Protein AF-A0A6M3WVS5-F1 (afdb_monomer_lite)

Secondary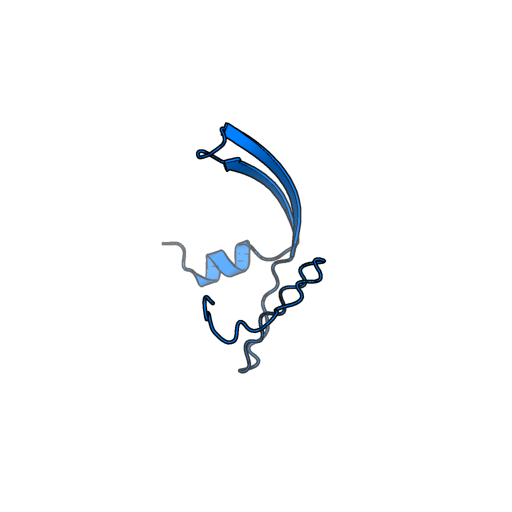 structure (DSSP, 8-state):
---HHHHHHHT-EEEEEEEEEEETTTTEEEEEEEEEEE------S--------SS-------------

Structure (mmCIF, N/CA/C/O backbone):
data_AF-A0A6M3WVS5-F1
#
_entry.id   AF-A0A6M3WVS5-F1
#
loop_
_atom_site.group_PDB
_atom_site.id
_atom_site.type_symbol
_atom_site.label_atom_id
_atom_site.label_alt_id
_atom_site.label_comp_id
_atom_site.label_asym_id
_atom_site.label_entity_id
_atom_site.label_seq_id
_atom_site.pdbx_PDB_ins_code
_atom_site.Cartn_x
_atom_site.Cartn_y
_atom_site.Cartn_z
_atom_site.occupancy
_atom_site.B_iso_or_equiv
_atom_site.auth_seq_id
_atom_site.auth_comp_id
_atom_site.auth_asym_id
_atom_site.auth_atom_id
_atom_site.pdbx_PDB_model_num
ATOM 1 N N . MET A 1 1 ? -1.168 12.684 -21.564 1.00 69.31 1 MET A N 1
ATOM 2 C CA . MET A 1 1 ? -1.939 11.521 -21.079 1.00 69.31 1 MET A CA 1
ATOM 3 C C . MET A 1 1 ? -0.930 10.575 -20.457 1.00 69.31 1 MET A C 1
ATOM 5 O O . MET A 1 1 ? -0.011 10.191 -21.164 1.00 69.31 1 MET A O 1
ATOM 9 N N . PHE A 1 2 ? -0.985 10.325 -19.148 1.00 74.25 2 PHE A N 1
ATOM 10 C CA . PHE A 1 2 ? -0.032 9.403 -18.516 1.00 74.25 2 PHE A CA 1
ATOM 11 C C . PHE A 1 2 ? -0.331 7.982 -18.990 1.00 74.25 2 PHE A C 1
ATOM 13 O O . PHE A 1 2 ? -1.474 7.539 -18.870 1.00 74.25 2 PHE A O 1
ATOM 20 N N . SER A 1 3 ? 0.661 7.298 -19.562 1.00 89.56 3 SER A N 1
ATOM 21 C CA . SER A 1 3 ? 0.501 5.893 -19.924 1.00 89.56 3 SER A CA 1
ATOM 22 C C . SER A 1 3 ? 0.539 5.024 -18.664 1.00 89.56 3 SER A C 1
ATOM 24 O O . SER A 1 3 ? 1.087 5.412 -17.627 1.00 89.56 3 SER A O 1
ATOM 26 N N . LEU A 1 4 ? -0.069 3.841 -18.742 1.00 86.25 4 LEU A N 1
ATOM 27 C CA . LEU A 1 4 ? -0.044 2.885 -17.638 1.00 86.25 4 LEU A CA 1
ATOM 28 C C . LEU A 1 4 ? 1.390 2.428 -17.333 1.00 86.25 4 LEU A C 1
ATOM 30 O O . LEU A 1 4 ? 1.734 2.252 -16.167 1.00 86.25 4 LEU A O 1
ATOM 34 N N . ASP A 1 5 ? 2.230 2.290 -18.358 1.00 87.62 5 ASP A N 1
ATOM 35 C CA . ASP A 1 5 ? 3.623 1.875 -18.202 1.00 87.62 5 ASP A CA 1
ATOM 36 C C . ASP A 1 5 ? 4.448 2.930 -17.451 1.00 87.62 5 ASP A C 1
ATOM 38 O O . ASP A 1 5 ? 5.157 2.580 -16.507 1.00 87.62 5 ASP A O 1
ATOM 42 N N . ASP A 1 6 ? 4.265 4.220 -17.764 1.00 88.81 6 ASP A N 1
ATOM 43 C CA . ASP A 1 6 ? 4.929 5.318 -17.041 1.00 88.81 6 ASP A CA 1
ATOM 44 C C . ASP A 1 6 ? 4.502 5.366 -15.568 1.00 88.81 6 ASP A C 1
ATOM 46 O O . ASP A 1 6 ? 5.293 5.675 -14.674 1.00 88.81 6 ASP A O 1
ATOM 50 N N . PHE A 1 7 ? 3.227 5.077 -15.290 1.00 89.69 7 PHE A N 1
ATOM 51 C CA . PHE A 1 7 ? 2.722 4.995 -13.923 1.00 89.69 7 PHE A CA 1
ATOM 52 C C . PHE A 1 7 ? 3.350 3.816 -13.172 1.00 89.69 7 PHE A C 1
ATOM 54 O O . PHE A 1 7 ? 3.837 3.987 -12.055 1.00 89.69 7 PHE A O 1
ATOM 61 N N . LEU A 1 8 ? 3.380 2.634 -13.795 1.00 89.00 8 LEU A N 1
ATOM 62 C CA . LEU A 1 8 ? 3.963 1.424 -13.217 1.00 89.00 8 LEU A CA 1
ATOM 63 C C . LEU A 1 8 ? 5.471 1.552 -12.985 1.00 89.00 8 LEU A C 1
ATOM 65 O O . LEU A 1 8 ? 5.991 0.948 -12.049 1.00 89.00 8 LEU A O 1
ATOM 69 N N . GLU A 1 9 ? 6.177 2.326 -13.806 1.00 88.62 9 GLU A N 1
ATOM 70 C CA . GLU A 1 9 ? 7.581 2.661 -13.583 1.00 88.62 9 GLU A CA 1
ATOM 71 C C . GLU A 1 9 ? 7.757 3.567 -12.363 1.00 88.62 9 GLU A C 1
ATOM 73 O O . GLU A 1 9 ? 8.553 3.264 -11.476 1.00 88.62 9 GLU A O 1
ATOM 78 N N . LYS A 1 10 ? 6.940 4.617 -12.247 1.00 89.81 10 LYS A N 1
ATOM 79 C CA . LYS A 1 10 ? 7.021 5.580 -11.139 1.00 89.81 10 LYS A CA 1
ATOM 80 C C . LYS A 1 10 ? 6.676 5.006 -9.769 1.00 89.81 10 LYS A C 1
ATOM 82 O O . LYS A 1 10 ? 7.185 5.502 -8.769 1.00 89.81 10 LYS A O 1
ATOM 87 N N . ILE A 1 11 ? 5.803 4.003 -9.693 1.00 93.25 11 ILE A N 1
ATOM 88 C CA . ILE A 1 11 ? 5.423 3.395 -8.407 1.00 93.25 11 ILE A CA 1
ATOM 89 C C . ILE A 1 11 ? 6.431 2.351 -7.904 1.00 93.25 11 ILE A C 1
ATOM 91 O O . ILE A 1 11 ? 6.240 1.813 -6.813 1.00 93.25 11 ILE A O 1
ATOM 95 N N . GLN A 1 12 ? 7.483 2.030 -8.663 1.00 92.94 12 GLN A N 1
ATOM 96 C CA . GLN A 1 12 ? 8.500 1.072 -8.222 1.00 92.94 12 GLN A CA 1
ATOM 97 C C . GLN A 1 12 ? 9.278 1.586 -7.010 1.00 92.94 12 GLN A C 1
ATOM 99 O O . GLN A 1 12 ? 9.486 2.783 -6.830 1.00 92.94 12 GLN A O 1
ATOM 104 N N . GLY A 1 13 ? 9.721 0.654 -6.171 1.00 92.62 13 GLY A N 1
ATOM 105 C CA . GLY A 1 13 ? 10.501 0.934 -4.972 1.00 92.62 13 GLY A CA 1
ATOM 106 C C . GLY A 1 13 ? 9.790 0.554 -3.675 1.00 92.62 13 GLY A C 1
ATOM 107 O O . GLY A 1 13 ? 8.880 -0.279 -3.639 1.00 92.62 13 GLY A O 1
ATOM 108 N N . ILE A 1 14 ? 10.267 1.141 -2.576 1.00 94.88 14 ILE A N 1
ATOM 109 C CA . ILE A 1 14 ? 9.825 0.831 -1.214 1.00 94.88 14 ILE A CA 1
ATOM 110 C C . ILE A 1 14 ? 8.857 1.908 -0.732 1.00 94.88 14 ILE A C 1
ATOM 112 O O . ILE A 1 14 ? 9.214 3.078 -0.634 1.00 94.88 14 ILE A O 1
ATOM 116 N N . TRP A 1 15 ? 7.665 1.484 -0.325 1.00 95.19 15 TRP A N 1
ATOM 117 C CA . TRP A 1 15 ? 6.614 2.346 0.198 1.00 95.19 15 TRP A CA 1
ATOM 118 C C . TRP A 1 15 ? 6.284 1.986 1.640 1.00 95.19 15 TRP A C 1
ATOM 120 O O . TRP A 1 15 ? 6.090 0.818 1.986 1.00 95.19 15 TRP A O 1
ATOM 130 N N . TYR A 1 16 ? 6.155 3.003 2.485 1.00 93.25 16 TYR A N 1
ATOM 131 C CA . TYR A 1 16 ? 5.651 2.850 3.844 1.00 93.25 16 TYR A CA 1
ATOM 132 C C . TYR A 1 16 ? 4.200 3.310 3.868 1.00 93.25 16 TYR A C 1
ATOM 134 O O . TYR A 1 16 ? 3.902 4.491 3.733 1.00 93.25 16 TYR A O 1
ATOM 142 N N . SER A 1 17 ? 3.285 2.355 3.998 1.00 92.88 17 SER A N 1
ATOM 143 C CA . SER A 1 17 ? 1.850 2.604 3.973 1.00 92.88 17 SER A CA 1
ATOM 144 C C . SER A 1 17 ? 1.286 2.616 5.389 1.00 92.88 17 SER A C 1
ATOM 146 O O . SER A 1 17 ? 1.552 1.711 6.188 1.00 92.88 17 SER A O 1
ATOM 148 N N . HIS A 1 18 ? 0.479 3.634 5.680 1.00 95.31 18 HIS A N 1
ATOM 149 C CA . HIS A 1 18 ? -0.412 3.673 6.830 1.00 95.31 18 HIS A CA 1
ATOM 150 C C . HIS A 1 18 ? -1.849 3.563 6.320 1.00 95.31 18 HIS A C 1
ATOM 152 O O . HIS A 1 18 ? -2.318 4.443 5.605 1.00 95.31 18 HIS A O 1
ATOM 158 N N . GLN A 1 19 ? -2.524 2.461 6.633 1.00 95.00 19 GLN A N 1
ATOM 159 C CA . GLN A 1 19 ? -3.877 2.181 6.158 1.00 95.00 19 GLN A CA 1
ATOM 160 C C . GLN A 1 19 ? -4.839 2.189 7.332 1.00 95.00 19 GLN A C 1
ATOM 162 O O . GLN A 1 19 ? -4.629 1.471 8.310 1.00 95.00 19 GLN A O 1
ATOM 167 N N . THR A 1 20 ? -5.918 2.946 7.199 1.00 96.06 20 THR A N 1
ATOM 168 C CA . THR A 1 20 ? -7.012 2.981 8.167 1.00 96.06 20 THR A CA 1
ATOM 169 C C . THR A 1 20 ? -8.245 2.372 7.523 1.00 96.06 20 THR A C 1
ATOM 171 O O . THR A 1 20 ? -8.715 2.849 6.494 1.00 96.06 20 THR A O 1
ATOM 174 N N . ILE A 1 21 ? -8.758 1.297 8.116 1.00 95.06 21 ILE A N 1
ATOM 175 C CA . ILE A 1 21 ? -9.956 0.598 7.655 1.00 95.06 21 ILE A CA 1
ATOM 176 C C . ILE A 1 21 ? -11.096 0.902 8.621 1.00 95.06 21 ILE A C 1
ATOM 178 O O . ILE A 1 21 ? -11.004 0.589 9.811 1.00 95.06 21 ILE A O 1
ATOM 182 N N . TYR A 1 22 ? -12.173 1.471 8.085 1.00 95.88 22 TYR A N 1
ATOM 183 C CA . TYR A 1 22 ? -13.420 1.740 8.793 1.00 95.88 22 TYR A CA 1
ATOM 184 C C . TYR A 1 22 ? -14.415 0.617 8.505 1.00 95.88 22 TYR A C 1
ATOM 186 O O . TYR A 1 22 ? -14.781 0.367 7.358 1.00 95.88 22 TYR A O 1
ATOM 194 N N . PHE A 1 23 ? -14.854 -0.075 9.548 1.00 95.31 23 PHE A N 1
ATOM 195 C CA . PHE A 1 23 ? -15.848 -1.132 9.457 1.00 95.31 23 PHE A CA 1
ATOM 196 C C . PHE A 1 23 ? -17.223 -0.548 9.782 1.00 95.31 23 PHE A C 1
ATOM 198 O O . PHE A 1 23 ? -17.569 -0.365 10.948 1.00 95.31 23 PHE A O 1
ATOM 205 N N . LEU A 1 24 ? -18.010 -0.262 8.742 1.00 91.88 24 LEU A N 1
ATOM 206 C CA . LEU A 1 24 ? -19.336 0.356 8.877 1.00 91.88 24 LEU A CA 1
ATOM 207 C C . LEU A 1 24 ? -20.329 -0.526 9.647 1.00 91.88 24 LEU A C 1
ATOM 209 O O . LEU A 1 24 ? -21.129 -0.017 10.422 1.00 91.88 24 LEU A O 1
ATOM 213 N N . SER A 1 25 ? -20.243 -1.850 9.487 1.00 90.94 25 SER A N 1
ATOM 214 C CA . SER A 1 25 ? -21.179 -2.805 10.096 1.00 90.94 25 SER A CA 1
ATOM 215 C C . SER A 1 25 ? -21.103 -2.875 11.620 1.00 90.94 25 SER A C 1
ATOM 217 O O . SER A 1 25 ? -22.065 -3.265 12.270 1.00 90.94 25 SER A O 1
ATOM 219 N N . ASN A 1 26 ? -19.957 -2.530 12.203 1.00 91.31 26 ASN A N 1
ATOM 220 C CA . ASN A 1 26 ? -19.729 -2.620 13.644 1.00 91.31 26 ASN A CA 1
ATOM 221 C C . ASN A 1 26 ? -19.058 -1.367 14.222 1.00 91.31 26 ASN A C 1
ATOM 223 O O . ASN A 1 26 ? -18.587 -1.412 15.354 1.00 91.31 26 ASN A O 1
ATO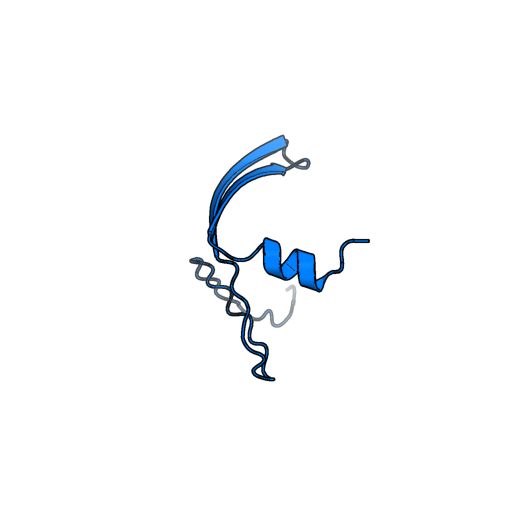M 227 N N . GLN A 1 27 ? -19.032 -0.268 13.457 1.00 91.00 27 GLN A N 1
ATOM 228 C CA . GLN A 1 27 ? -18.477 1.041 13.828 1.00 91.00 27 GLN A CA 1
ATOM 229 C C . GLN A 1 27 ? -17.049 0.965 14.400 1.00 91.00 27 GLN A C 1
ATOM 231 O O . GLN A 1 27 ? -16.657 1.744 15.266 1.00 91.00 27 GLN A O 1
ATOM 236 N N . LYS A 1 28 ? -16.249 0.003 13.926 1.00 94.56 28 LYS A N 1
ATOM 237 C CA . LYS A 1 28 ? -14.862 -0.192 14.370 1.00 94.56 28 LYS A CA 1
ATOM 238 C C . LYS A 1 28 ? -13.887 0.429 13.385 1.00 94.56 28 LYS A C 1
ATOM 240 O O . LYS A 1 28 ? -14.125 0.442 12.182 1.00 94.56 28 LYS A O 1
ATOM 245 N N . VAL A 1 29 ? -12.735 0.856 13.891 1.00 95.06 29 VAL A N 1
ATOM 246 C CA . VAL A 1 29 ? -11.619 1.349 13.077 1.00 95.06 29 VAL A CA 1
ATOM 247 C C . VAL A 1 29 ? -10.384 0.509 13.367 1.00 95.06 29 VAL A C 1
ATOM 249 O O . VAL A 1 29 ? -10.101 0.193 14.524 1.00 95.06 29 VAL A O 1
ATOM 252 N N . LYS A 1 30 ? -9.646 0.114 12.325 1.00 94.75 30 LYS A N 1
ATOM 253 C CA . LYS A 1 30 ? -8.351 -0.564 12.469 1.00 94.75 30 LYS A CA 1
ATOM 254 C C . LYS A 1 30 ? -7.287 0.115 11.628 1.00 94.75 30 LYS A C 1
ATOM 256 O O . LYS A 1 30 ? -7.499 0.373 10.448 1.00 94.75 30 LYS A O 1
ATOM 261 N N . ASN A 1 31 ? -6.128 0.323 12.239 1.00 95.50 31 ASN A N 1
ATOM 262 C CA . ASN A 1 31 ? -4.965 0.916 11.595 1.00 95.50 31 ASN A CA 1
ATOM 263 C C . ASN A 1 31 ? -3.903 -0.150 11.333 1.00 95.50 31 ASN A C 1
ATOM 265 O O . ASN A 1 31 ? -3.617 -0.984 12.193 1.00 95.50 31 ASN A O 1
ATOM 269 N N . TYR A 1 32 ? -3.286 -0.091 10.160 1.00 93.88 32 TYR A N 1
ATOM 270 C CA . TYR A 1 32 ? -2.241 -1.002 9.723 1.00 93.88 32 TYR A CA 1
ATOM 271 C C . TYR A 1 32 ? -1.051 -0.200 9.215 1.00 93.88 32 TYR A C 1
ATOM 273 O O . TYR A 1 32 ? -1.196 0.722 8.417 1.00 93.88 32 TYR A O 1
ATOM 281 N N . LYS A 1 33 ? 0.146 -0.574 9.662 1.00 94.62 33 LYS A N 1
ATOM 282 C CA . LYS A 1 33 ? 1.408 -0.079 9.111 1.00 94.62 33 LYS A CA 1
ATOM 283 C C . LYS A 1 33 ? 2.032 -1.205 8.305 1.00 94.62 33 LYS A C 1
ATOM 285 O O . LYS A 1 33 ? 2.181 -2.312 8.822 1.00 94.62 33 LYS A O 1
ATOM 290 N N . LYS A 1 34 ? 2.369 -0.948 7.043 1.00 93.31 34 LYS A N 1
ATOM 291 C CA . LYS A 1 34 ? 2.949 -1.961 6.158 1.00 93.31 34 LYS A CA 1
ATOM 292 C C . LYS A 1 34 ? 4.039 -1.365 5.281 1.00 93.31 34 LYS A C 1
ATOM 294 O O . LYS A 1 34 ? 3.852 -0.314 4.679 1.00 93.31 34 LYS A O 1
ATOM 299 N N . LYS A 1 35 ? 5.152 -2.085 5.172 1.00 94.56 35 LYS A N 1
ATOM 300 C CA . LYS A 1 35 ? 6.162 -1.865 4.137 1.00 94.56 35 LYS A CA 1
ATOM 301 C C . LYS A 1 35 ? 5.730 -2.620 2.877 1.00 94.56 3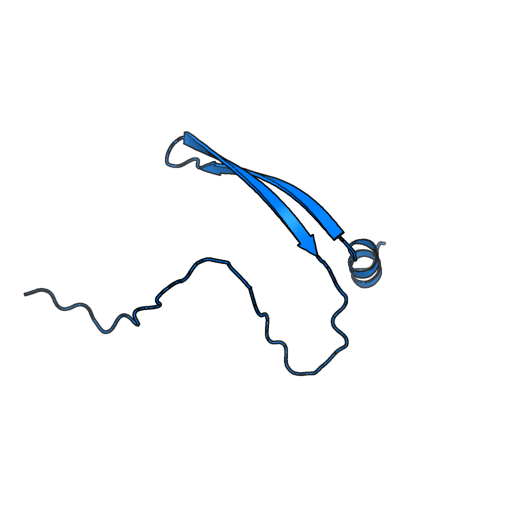5 LYS A C 1
ATOM 303 O O . LYS A 1 35 ? 5.481 -3.824 2.940 1.00 94.56 35 LYS A O 1
ATOM 308 N N . ILE A 1 36 ? 5.591 -1.912 1.765 1.00 93.50 36 ILE A N 1
ATOM 309 C CA . ILE A 1 36 ? 5.226 -2.447 0.452 1.00 93.50 36 ILE A CA 1
ATOM 310 C C . ILE A 1 36 ? 6.451 -2.299 -0.445 1.00 93.50 36 ILE A C 1
ATOM 312 O O . ILE A 1 36 ? 7.078 -1.245 -0.465 1.00 93.50 36 ILE A O 1
ATOM 316 N N . ILE A 1 37 ? 6.808 -3.363 -1.152 1.00 93.06 37 ILE A N 1
ATOM 317 C CA . ILE A 1 37 ? 7.921 -3.371 -2.099 1.00 93.06 37 ILE A CA 1
ATOM 318 C C . ILE A 1 37 ? 7.307 -3.658 -3.465 1.00 93.06 37 ILE A C 1
ATOM 320 O O . ILE A 1 37 ? 6.648 -4.685 -3.636 1.00 93.06 37 ILE A O 1
ATOM 324 N N . ILE A 1 38 ? 7.450 -2.713 -4.393 1.00 91.94 38 ILE A N 1
ATOM 325 C CA . ILE A 1 38 ? 6.944 -2.820 -5.761 1.00 91.94 38 ILE A CA 1
ATOM 326 C C . ILE A 1 38 ? 8.152 -2.950 -6.679 1.00 91.94 38 ILE A C 1
ATOM 328 O O . ILE A 1 38 ? 8.913 -2.003 -6.859 1.00 91.94 38 ILE A O 1
ATOM 332 N N . GLU A 1 39 ? 8.318 -4.131 -7.260 1.00 90.00 39 GLU A N 1
ATOM 333 C CA . GLU A 1 39 ? 9.412 -4.448 -8.173 1.00 90.00 39 GLU A CA 1
ATOM 334 C C . GLU A 1 39 ? 8.845 -4.870 -9.525 1.00 90.00 39 GLU A C 1
ATOM 336 O O . GLU A 1 39 ? 7.851 -5.603 -9.607 1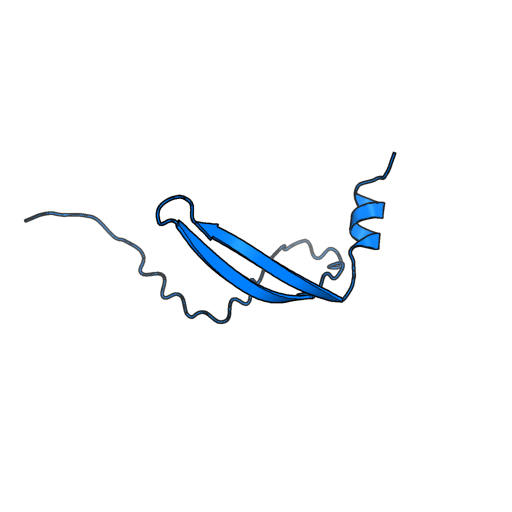.00 90.00 39 GLU A O 1
ATOM 341 N N . LYS A 1 40 ? 9.495 -4.430 -10.604 1.00 81.81 40 LYS A N 1
ATOM 342 C CA . LYS A 1 40 ? 9.181 -4.901 -11.951 1.00 81.81 40 LYS A CA 1
ATOM 343 C C . LYS A 1 40 ? 9.630 -6.354 -12.063 1.00 81.81 40 LYS A C 1
ATOM 345 O O . LYS A 1 40 ? 10.817 -6.631 -12.216 1.00 81.81 40 LYS A O 1
ATOM 350 N N . LYS A 1 41 ? 8.691 -7.302 -12.011 1.00 74.75 41 LYS A N 1
ATOM 351 C CA . LYS A 1 41 ? 9.011 -8.684 -12.383 1.00 74.75 41 LYS A CA 1
ATOM 352 C C . LYS A 1 41 ? 9.391 -8.700 -13.862 1.00 74.75 41 LYS A C 1
ATOM 354 O O . LYS A 1 41 ? 8.587 -8.319 -14.713 1.00 74.75 41 LYS A O 1
ATOM 359 N N . GLN A 1 42 ? 10.609 -9.142 -14.171 1.00 59.00 42 GLN A N 1
ATOM 360 C CA . GLN A 1 42 ? 10.960 -9.515 -15.538 1.00 59.00 42 GLN A CA 1
ATOM 361 C C . GLN A 1 42 ? 9.967 -10.593 -15.992 1.00 59.00 42 GLN A C 1
ATOM 363 O O . GLN A 1 42 ? 9.642 -11.492 -15.213 1.00 59.00 42 GLN A O 1
ATOM 368 N N . LYS A 1 43 ? 9.422 -10.453 -17.207 1.00 47.75 43 LYS A N 1
ATOM 369 C CA . LYS A 1 43 ? 8.450 -11.387 -17.790 1.00 47.75 43 LYS A CA 1
ATOM 370 C C . LYS A 1 43 ? 9.053 -12.796 -17.823 1.00 47.75 43 LYS A C 1
ATOM 372 O O . LYS A 1 43 ? 9.708 -13.164 -18.786 1.00 47.75 43 LYS A O 1
ATOM 377 N N . ASN A 1 44 ? 8.789 -13.582 -16.787 1.00 45.56 44 ASN A N 1
ATOM 378 C CA . ASN A 1 44 ? 8.739 -15.030 -16.887 1.00 45.56 44 ASN A CA 1
ATOM 379 C C . ASN A 1 44 ? 7.265 -15.384 -17.155 1.00 45.56 44 ASN A C 1
ATOM 381 O O . ASN A 1 44 ? 6.404 -14.896 -16.418 1.00 45.56 44 ASN A O 1
ATOM 385 N N . PRO A 1 45 ? 6.937 -16.177 -18.193 1.00 47.75 45 PRO A N 1
ATOM 386 C CA . PRO A 1 45 ? 5.558 -16.418 -18.646 1.00 47.75 45 PRO A CA 1
ATOM 387 C C . PRO A 1 45 ? 4.651 -17.135 -17.627 1.00 47.75 45 PRO A C 1
ATOM 389 O O . PRO A 1 45 ? 3.458 -17.293 -17.865 1.00 47.75 45 PRO A O 1
ATOM 392 N N . SER A 1 46 ? 5.174 -17.535 -16.471 1.00 43.78 46 SER A N 1
ATOM 393 C CA . SER A 1 46 ? 4.421 -18.126 -15.367 1.00 43.78 46 SER A CA 1
ATOM 394 C C . SER A 1 46 ? 4.245 -17.118 -14.223 1.00 43.78 46 SER A C 1
ATOM 396 O O . SER A 1 46 ? 5.105 -16.978 -13.347 1.00 43.78 46 SER A O 1
ATOM 398 N N . PHE A 1 47 ? 3.118 -16.406 -14.213 1.00 44.41 47 PHE A N 1
ATOM 399 C CA . PHE A 1 47 ? 2.728 -15.555 -13.088 1.00 44.41 47 PHE A CA 1
ATOM 400 C C . PHE A 1 47 ? 2.283 -16.413 -11.895 1.00 44.41 47 PHE A C 1
ATOM 402 O O . PHE A 1 47 ? 1.126 -16.807 -11.810 1.00 44.41 47 PHE A O 1
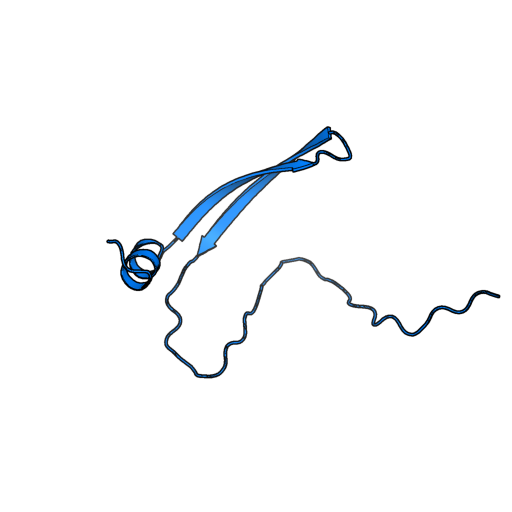ATOM 409 N N . ASN A 1 48 ? 3.176 -16.631 -10.928 1.00 36.00 48 ASN A N 1
ATOM 410 C CA . ASN A 1 48 ? 2.787 -17.007 -9.568 1.00 36.00 48 ASN A CA 1
ATOM 411 C C . ASN A 1 48 ? 2.861 -15.764 -8.669 1.00 36.00 48 ASN A C 1
ATOM 413 O O . ASN A 1 48 ? 3.937 -15.206 -8.409 1.00 36.00 48 ASN A O 1
ATOM 417 N N . PHE A 1 49 ? 1.703 -15.302 -8.195 1.00 39.00 49 PHE A N 1
ATOM 418 C CA . PHE A 1 49 ? 1.629 -14.343 -7.098 1.00 39.00 49 PHE A CA 1
ATOM 419 C C . PHE A 1 49 ? 1.823 -15.103 -5.787 1.00 39.00 49 PHE A C 1
ATOM 421 O O . PHE A 1 49 ? 0.887 -15.692 -5.255 1.00 39.00 49 PHE A O 1
ATOM 428 N N . ILE A 1 50 ? 3.045 -15.094 -5.255 1.00 40.53 50 ILE A N 1
ATOM 429 C CA . ILE A 1 50 ? 3.284 -15.539 -3.881 1.00 40.53 50 ILE A CA 1
ATOM 430 C C . ILE A 1 50 ? 2.929 -14.367 -2.967 1.00 40.53 50 ILE A C 1
ATOM 432 O O . ILE A 1 50 ? 3.704 -13.426 -2.794 1.00 40.53 50 ILE A O 1
ATOM 436 N N . ILE A 1 51 ? 1.720 -14.403 -2.408 1.00 42.38 51 ILE A N 1
ATOM 437 C CA . ILE A 1 51 ? 1.334 -13.524 -1.307 1.00 42.38 51 ILE A CA 1
ATOM 438 C C . ILE A 1 51 ? 1.897 -14.156 -0.035 1.00 42.38 51 ILE A C 1
ATOM 440 O O . ILE A 1 51 ? 1.266 -15.023 0.564 1.00 42.38 51 ILE A O 1
ATOM 444 N N . ASN A 1 52 ? 3.074 -13.709 0.404 1.00 36.69 52 ASN A N 1
ATOM 445 C CA . ASN A 1 52 ? 3.565 -14.013 1.748 1.00 36.69 52 ASN A CA 1
ATOM 446 C C . ASN A 1 52 ? 2.728 -13.220 2.763 1.00 36.69 52 ASN A C 1
ATOM 448 O O . ASN A 1 52 ? 3.092 -12.131 3.209 1.00 36.69 52 ASN A O 1
ATOM 452 N N . SER A 1 53 ? 1.547 -13.743 3.084 1.00 41.06 53 SER A N 1
ATOM 453 C CA . SER A 1 53 ? 0.825 -13.380 4.295 1.00 41.06 53 SER A CA 1
ATOM 454 C C . SER A 1 53 ? 1.423 -14.209 5.425 1.00 41.06 53 SER A C 1
ATOM 456 O O . SER A 1 53 ? 1.381 -15.431 5.372 1.00 41.06 53 SER A O 1
ATOM 458 N N . SER A 1 54 ? 1.958 -13.563 6.460 1.00 47.81 54 SER A N 1
ATOM 459 C CA . SER A 1 54 ? 2.437 -14.192 7.703 1.00 47.81 54 SER A CA 1
ATOM 460 C C . SER A 1 54 ? 1.304 -14.786 8.557 1.00 47.81 54 SER A C 1
ATOM 462 O O . SER A 1 54 ? 1.363 -14.798 9.784 1.00 47.81 54 SER A O 1
ATOM 464 N N . ARG A 1 55 ? 0.232 -15.257 7.918 1.00 45.12 55 ARG A N 1
ATOM 465 C CA . ARG A 1 55 ? -0.890 -15.921 8.563 1.00 45.12 55 ARG A CA 1
ATOM 466 C C . ARG A 1 55 ? -0.999 -17.326 7.993 1.00 45.12 55 ARG A C 1
ATOM 468 O O . ARG A 1 55 ? -1.249 -17.508 6.805 1.00 45.12 55 ARG A O 1
ATOM 475 N N . ASN A 1 56 ? -0.821 -18.304 8.870 1.00 38.25 56 ASN A N 1
ATOM 476 C CA . ASN A 1 56 ? -1.121 -19.700 8.594 1.00 38.25 56 ASN A CA 1
ATOM 477 C C . ASN A 1 56 ? -2.637 -19.829 8.413 1.00 38.25 56 ASN A C 1
ATOM 479 O O . ASN A 1 56 ? -3.377 -19.881 9.394 1.00 38.25 56 ASN A O 1
ATOM 483 N N . TYR A 1 57 ? -3.114 -19.840 7.170 1.00 44.44 57 TYR A N 1
ATOM 484 C CA . TYR A 1 57 ? -4.490 -20.225 6.880 1.00 44.44 57 TYR A CA 1
ATOM 485 C C . TYR A 1 57 ? -4.503 -21.713 6.546 1.00 44.44 57 TYR A C 1
ATOM 487 O O . TYR A 1 57 ? -4.034 -22.133 5.490 1.00 44.44 57 TYR A O 1
ATOM 495 N N . THR A 1 58 ? -5.050 -22.522 7.447 1.00 39.78 58 THR A N 1
ATOM 496 C CA . THR A 1 58 ? -5.413 -23.902 7.135 1.00 39.78 58 THR A CA 1
ATOM 497 C C . THR A 1 58 ? -6.687 -23.857 6.299 1.00 39.78 58 THR A C 1
ATOM 499 O O . THR A 1 58 ? -7.780 -23.656 6.825 1.00 39.78 58 THR A O 1
ATOM 502 N N . VAL A 1 59 ? -6.561 -24.005 4.982 1.00 39.34 59 VAL A N 1
ATOM 503 C CA . VAL A 1 59 ? -7.724 -24.187 4.109 1.00 39.34 59 VAL A CA 1
ATOM 504 C C . VAL A 1 59 ? -8.244 -25.605 4.335 1.00 39.34 59 VAL A C 1
ATOM 506 O O . VAL A 1 59 ? -7.770 -26.559 3.721 1.00 39.34 59 VAL A O 1
ATOM 509 N N . LYS A 1 60 ? -9.215 -25.765 5.242 1.00 37.88 60 LYS A N 1
ATOM 510 C CA . LYS A 1 60 ? -10.064 -26.958 5.240 1.00 37.88 60 LYS A CA 1
ATOM 511 C C . LYS A 1 60 ? -10.982 -26.851 4.028 1.00 37.88 60 LYS A C 1
ATOM 513 O O . LYS A 1 60 ? -11.824 -25.962 3.943 1.00 37.88 60 LYS A O 1
ATOM 518 N N . LYS A 1 61 ? -10.765 -27.741 3.063 1.00 40.22 61 LYS A N 1
ATOM 519 C CA . LYS A 1 61 ? -11.645 -27.951 1.917 1.00 40.22 61 LYS A CA 1
ATOM 520 C C . LYS A 1 61 ? -13.005 -28.384 2.480 1.00 40.22 61 LYS A C 1
ATOM 522 O O . LYS A 1 61 ? -13.103 -29.465 3.051 1.00 40.22 61 LYS A O 1
ATOM 527 N N . ASN A 1 62 ? -14.022 -27.530 2.382 1.00 42.34 62 ASN A N 1
ATOM 528 C CA . ASN A 1 62 ? -15.393 -27.920 2.696 1.00 42.34 62 ASN A CA 1
ATOM 529 C C . ASN A 1 62 ? -15.797 -29.061 1.754 1.00 42.34 62 ASN A C 1
ATOM 531 O O . ASN A 1 62 ? -15.999 -28.828 0.563 1.00 42.34 62 ASN A O 1
ATOM 535 N N . SER A 1 63 ? -15.950 -30.272 2.281 1.00 41.28 63 SER A N 1
ATOM 536 C CA . SER A 1 63 ? -16.878 -31.245 1.719 1.00 41.28 63 SER A CA 1
ATOM 537 C C . SER A 1 63 ? -18.128 -31.262 2.594 1.00 41.28 63 SER A C 1
ATOM 539 O O . SER A 1 63 ? -18.118 -31.837 3.674 1.00 41.28 63 SER A O 1
ATOM 541 N N . ILE A 1 64 ? -19.165 -30.614 2.057 1.00 39.53 64 ILE A N 1
ATOM 542 C CA . ILE A 1 64 ? -20.568 -31.036 2.106 1.00 39.53 64 ILE A CA 1
ATOM 543 C C . ILE A 1 64 ? -21.274 -30.885 3.463 1.00 39.53 64 ILE A C 1
ATOM 545 O O . ILE A 1 64 ? -21.010 -31.574 4.440 1.00 39.53 64 ILE A O 1
ATOM 549 N N . PHE A 1 65 ? -22.244 -29.971 3.459 1.00 42.59 65 PHE A N 1
ATOM 550 C CA . PHE A 1 65 ? -23.363 -29.945 4.389 1.00 42.59 65 PHE A CA 1
ATOM 551 C C . PHE A 1 65 ? -24.103 -31.291 4.388 1.00 42.59 65 PHE A C 1
ATOM 553 O O . PHE A 1 65 ? -24.552 -31.735 3.334 1.00 42.59 65 PHE A O 1
ATOM 560 N N . SER A 1 66 ? -24.353 -31.851 5.568 1.00 34.88 66 SER A N 1
ATOM 561 C CA . SER A 1 66 ? -25.561 -32.638 5.829 1.00 34.88 66 SER A CA 1
ATOM 562 C C . SER A 1 66 ? -25.974 -32.439 7.284 1.00 34.88 66 SER A C 1
ATOM 564 O O . SER A 1 66 ? -25.201 -32.713 8.199 1.00 34.88 66 SER A O 1
ATOM 566 N N . ILE A 1 67 ? -27.181 -31.909 7.464 1.00 37.88 67 ILE A N 1
ATOM 567 C CA . ILE A 1 67 ? -27.908 -31.855 8.731 1.00 37.88 67 ILE A CA 1
ATOM 568 C C . ILE A 1 67 ? -28.481 -33.252 8.983 1.00 37.88 67 ILE A C 1
ATOM 570 O O . ILE A 1 67 ? -29.196 -33.750 8.113 1.00 37.88 67 ILE A O 1
ATOM 574 N N . GLN A 1 68 ? -28.189 -33.831 10.148 1.00 35.38 68 GLN A N 1
ATOM 575 C CA . GLN A 1 68 ? -29.041 -34.751 10.912 1.00 35.38 68 GLN A CA 1
ATOM 576 C C . GLN A 1 68 ? -28.597 -34.725 12.375 1.00 35.38 68 GLN A C 1
ATOM 578 O O . GLN A 1 68 ? -27.367 -34.745 12.608 1.00 35.38 68 GLN A O 1
#

pLDDT: mean 71.44, std 24.63, range [34.88, 96.06]

In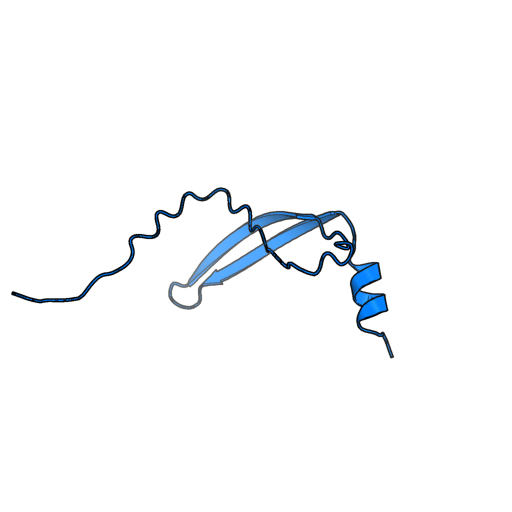terPro domains:
  IPR012674 Calycin [G3DSA:2.40.128.20] (2-67)

Foldseek 3Di:
DDDPVNVLVVPAAKDWDWDWDQDPVVRDIDIDTDIDHRDDPDDDVDDDDPPPDVDDDDPDDDDDDDDD

Organism: Pterocladia lucida (NCBI:txid31408)

Radius of gyration: 19.21 Å; chains: 1; bounding box: 40×46×35 Å

Sequence (68 aa):
MFSLDDFLEKIQGIWYSHQTIYFLSNQKVKNYKKKIIIEKKQKNPSFNFIINSSRNYTVKKNSIFSIQ